Protein AF-A0A7X6A898-F1 (afdb_monomer)

Sequence (75 aa):
MDQFDDLTDPLRMPIKSDFWIGDLEVGFRLPKRWGSVSLRLLNFTDKEFDFYLSSLEEDIVPARTALLSVNFTSR

pLDDT: mean 70.09, std 19.0, range [43.66, 95.31]

Structure (mmCIF, N/CA/C/O backbone):
data_AF-A0A7X6A898-F1
#
_entry.id   AF-A0A7X6A898-F1
#
loop_
_atom_site.group_PDB
_atom_site.id
_atom_site.type_symbol
_atom_site.label_atom_id
_atom_site.label_alt_id
_atom_site.label_comp_id
_atom_site.label_asym_id
_atom_site.label_entity_id
_atom_site.label_seq_id
_atom_site.pdbx_PDB_ins_code
_atom_site.Cartn_x
_atom_site.Cartn_y
_atom_site.Cartn_z
_atom_site.occupancy
_atom_site.B_iso_or_equiv
_atom_site.auth_seq_id
_atom_site.auth_comp_id
_atom_site.auth_asym_id
_atom_site.auth_atom_id
_atom_site.pdbx_PDB_model_num
ATOM 1 N N . MET A 1 1 ? 46.680 1.648 -38.250 1.00 43.66 1 MET A N 1
ATOM 2 C CA . MET A 1 1 ? 46.799 2.741 -37.255 1.00 43.66 1 MET A CA 1
ATOM 3 C C . MET A 1 1 ? 45.358 3.098 -36.965 1.00 43.66 1 MET A C 1
ATOM 5 O O . MET A 1 1 ? 44.832 4.013 -37.573 1.00 43.66 1 MET A O 1
ATOM 9 N N . ASP A 1 2 ? 44.696 2.260 -36.165 1.00 47.75 2 ASP A N 1
ATOM 10 C CA . ASP A 1 2 ? 43.232 2.123 -36.160 1.00 47.75 2 ASP A CA 1
ATOM 11 C C . ASP A 1 2 ? 42.713 2.384 -34.745 1.00 47.75 2 ASP A C 1
ATOM 13 O O . ASP A 1 2 ? 42.356 1.471 -34.011 1.00 47.75 2 ASP A O 1
ATOM 17 N N . GLN A 1 3 ? 42.786 3.650 -34.326 1.00 52.25 3 GLN A N 1
ATOM 18 C CA . GLN A 1 3 ? 42.457 4.094 -32.964 1.00 52.25 3 GLN A CA 1
ATOM 19 C C . GLN A 1 3 ? 41.360 5.171 -32.947 1.00 52.25 3 GLN A C 1
ATOM 21 O O . GLN A 1 3 ? 41.333 6.013 -32.056 1.00 52.25 3 GLN A O 1
ATOM 26 N N . PHE A 1 4 ? 40.478 5.192 -33.951 1.00 49.28 4 PHE A N 1
ATOM 27 C CA . PHE A 1 4 ? 39.434 6.222 -34.052 1.00 49.28 4 PHE A CA 1
ATOM 28 C C . PHE A 1 4 ? 38.024 5.705 -34.363 1.00 49.28 4 PHE A C 1
ATOM 30 O O . PHE A 1 4 ? 37.105 6.515 -34.390 1.00 49.28 4 PHE A O 1
ATOM 37 N N . ASP A 1 5 ? 37.821 4.395 -34.527 1.00 47.25 5 ASP A N 1
ATOM 38 C CA . ASP A 1 5 ? 36.518 3.853 -34.958 1.00 47.25 5 ASP A CA 1
ATOM 39 C C . ASP A 1 5 ? 35.637 3.305 -33.819 1.00 47.25 5 ASP A C 1
ATOM 41 O O . ASP A 1 5 ? 34.531 2.837 -34.066 1.00 47.25 5 ASP A O 1
ATOM 45 N N . ASP A 1 6 ? 36.080 3.407 -32.560 1.00 49.28 6 ASP A N 1
ATOM 46 C CA . ASP A 1 6 ? 35.365 2.860 -31.389 1.00 49.28 6 ASP A CA 1
ATOM 47 C C . ASP A 1 6 ? 34.723 3.951 -30.503 1.00 49.28 6 ASP A C 1
ATOM 49 O O . ASP A 1 6 ? 34.620 3.829 -29.286 1.00 49.28 6 ASP A O 1
ATOM 53 N N . LEU A 1 7 ? 34.342 5.088 -31.103 1.00 50.47 7 LEU A N 1
ATOM 54 C CA . LEU A 1 7 ? 33.669 6.206 -30.410 1.00 50.47 7 LEU A CA 1
ATOM 55 C C . LEU A 1 7 ? 32.212 6.411 -30.841 1.00 50.47 7 LEU A C 1
ATOM 57 O O . LEU A 1 7 ? 31.575 7.384 -30.439 1.00 50.47 7 LEU A O 1
ATOM 61 N N . THR A 1 8 ? 31.659 5.496 -31.632 1.00 51.91 8 THR A N 1
ATOM 62 C CA . THR A 1 8 ? 30.245 5.533 -32.026 1.00 51.91 8 THR A CA 1
ATOM 63 C C . THR A 1 8 ? 29.550 4.258 -31.599 1.00 51.91 8 THR A C 1
ATOM 65 O O . THR A 1 8 ? 29.097 3.484 -32.427 1.00 51.91 8 THR A O 1
ATOM 68 N N . ASP A 1 9 ? 29.479 4.053 -30.286 1.00 50.78 9 ASP A N 1
ATOM 69 C CA . ASP A 1 9 ? 28.589 3.083 -29.653 1.00 50.78 9 ASP A CA 1
ATOM 70 C C . ASP A 1 9 ? 27.129 3.437 -30.014 1.00 50.78 9 ASP A C 1
ATOM 72 O O . ASP A 1 9 ? 26.584 4.417 -29.487 1.00 50.78 9 ASP A O 1
ATOM 76 N N . PRO A 1 10 ? 26.463 2.719 -30.941 1.00 47.59 10 PRO A N 1
ATOM 77 C CA . PRO A 1 10 ? 25.109 3.025 -31.353 1.00 47.59 10 PRO A CA 1
ATOM 78 C C . PRO A 1 10 ? 24.150 2.078 -30.630 1.00 47.59 10 PRO A C 1
ATOM 80 O O . PRO A 1 10 ? 23.270 1.494 -31.253 1.00 47.59 10 PRO A O 1
ATOM 83 N N . LEU A 1 11 ? 24.330 1.858 -29.326 1.00 49.00 11 LEU A N 1
ATOM 84 C CA . LEU A 1 11 ? 23.453 0.963 -28.564 1.00 49.00 11 LEU A CA 1
ATOM 85 C C . LEU A 1 11 ? 22.830 1.617 -27.335 1.00 49.00 11 LEU A C 1
ATOM 87 O O . LEU A 1 11 ? 22.307 0.939 -26.458 1.00 49.00 11 LEU A O 1
ATOM 91 N N . ARG A 1 12 ? 22.727 2.948 -27.326 1.00 49.41 12 ARG A N 1
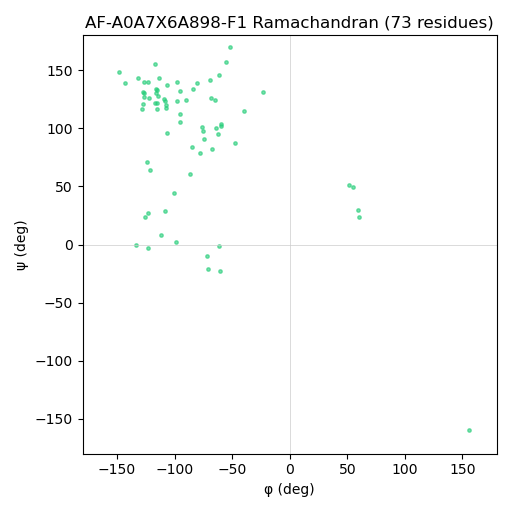ATOM 92 C CA . ARG A 1 12 ? 21.728 3.637 -26.496 1.00 49.41 12 ARG A CA 1
ATOM 93 C C . ARG A 1 12 ? 20.416 3.746 -27.257 1.00 49.41 12 ARG A C 1
ATOM 95 O O . ARG A 1 12 ? 19.924 4.835 -27.540 1.00 49.41 12 ARG A O 1
ATOM 102 N N . MET A 1 13 ? 19.855 2.593 -27.616 1.00 44.78 13 MET A N 1
ATOM 103 C CA . MET A 1 13 ? 18.439 2.550 -27.953 1.00 44.78 13 MET A CA 1
ATOM 104 C C . MET A 1 13 ? 17.677 2.899 -26.671 1.00 44.78 13 MET A C 1
ATOM 106 O O . MET A 1 13 ? 17.895 2.228 -25.660 1.00 44.78 13 MET A O 1
ATOM 110 N N . PRO A 1 14 ? 16.799 3.919 -26.663 1.00 51.06 14 PRO A N 1
ATOM 111 C CA . PRO A 1 14 ? 15.809 4.034 -25.610 1.00 51.06 14 PRO A CA 1
ATOM 112 C C . PRO A 1 14 ? 14.937 2.788 -25.728 1.00 51.06 14 PRO A C 1
ATOM 114 O O . PRO A 1 14 ? 14.044 2.713 -26.574 1.00 51.06 14 PRO A O 1
ATOM 117 N N . ILE A 1 15 ? 15.262 1.759 -24.946 1.00 50.66 15 ILE A N 1
ATOM 118 C CA . ILE A 1 15 ? 14.431 0.574 -24.829 1.00 50.66 15 ILE A CA 1
ATOM 119 C C . ILE A 1 15 ? 13.149 1.093 -24.199 1.00 50.66 15 ILE A C 1
ATOM 121 O O . ILE A 1 15 ? 13.089 1.391 -23.007 1.00 50.66 15 ILE A O 1
ATOM 125 N N . LYS A 1 16 ? 12.143 1.299 -25.049 1.00 48.50 16 LYS A N 1
ATOM 126 C CA . LYS A 1 16 ? 10.787 1.617 -24.639 1.00 48.50 16 LYS A CA 1
ATOM 127 C C . LYS A 1 16 ? 10.247 0.372 -23.947 1.00 48.50 16 LYS A C 1
ATOM 129 O O . LYS A 1 16 ? 9.629 -0.489 -24.564 1.00 48.50 16 LYS A O 1
ATOM 134 N N . SER A 1 17 ? 10.590 0.237 -22.677 1.00 58.56 17 SER A N 1
ATOM 135 C CA . SER A 1 17 ? 10.091 -0.821 -21.823 1.00 58.56 17 SER A CA 1
ATOM 136 C C . SER A 1 17 ? 8.662 -0.443 -21.455 1.00 58.56 17 SER A C 1
ATOM 138 O O . SER A 1 17 ? 8.442 0.418 -20.609 1.00 58.56 17 SER A O 1
ATOM 140 N N . ASP A 1 18 ? 7.683 -1.049 -22.123 1.00 63.28 18 ASP A N 1
ATOM 141 C CA . ASP A 1 18 ? 6.284 -0.961 -21.709 1.00 63.28 18 ASP A CA 1
ATOM 142 C C . ASP A 1 18 ? 6.116 -1.860 -20.476 1.00 63.28 18 ASP A C 1
ATOM 144 O O . ASP A 1 18 ? 5.882 -3.066 -20.580 1.00 63.28 18 ASP A O 1
ATOM 148 N N . PHE A 1 19 ? 6.303 -1.288 -19.289 1.00 64.06 19 PHE A N 1
ATOM 149 C CA . PHE A 1 19 ? 6.079 -1.981 -18.026 1.00 64.06 19 PHE A CA 1
ATOM 150 C C . PHE A 1 19 ? 4.969 -1.310 -17.225 1.00 64.06 19 PHE A C 1
ATOM 152 O O . PHE A 1 19 ? 4.666 -0.129 -17.380 1.00 64.06 19 PHE A O 1
ATOM 159 N N . TRP A 1 20 ? 4.350 -2.107 -16.362 1.00 66.19 20 TRP A N 1
ATOM 160 C CA . TRP A 1 20 ? 3.272 -1.674 -15.490 1.00 66.19 20 TRP A CA 1
ATOM 161 C C . TRP A 1 20 ? 3.797 -1.649 -14.064 1.00 66.19 20 TRP A C 1
ATOM 163 O O . TRP A 1 20 ? 4.305 -2.661 -13.582 1.00 66.19 20 TRP A O 1
ATOM 173 N N . ILE A 1 21 ? 3.669 -0.501 -13.404 1.00 74.81 21 ILE A N 1
ATOM 174 C CA . ILE A 1 21 ? 3.842 -0.389 -11.957 1.00 74.81 21 ILE A CA 1
ATOM 175 C C . ILE A 1 21 ? 2.455 -0.496 -11.336 1.00 74.81 21 ILE A C 1
ATOM 177 O O . ILE A 1 21 ? 1.511 0.157 -11.786 1.00 74.81 21 ILE A O 1
ATOM 181 N N . GLY A 1 22 ? 2.333 -1.337 -10.314 1.00 80.62 22 GLY A N 1
ATOM 182 C CA . GLY A 1 22 ? 1.116 -1.459 -9.529 1.00 80.62 22 GLY A CA 1
ATOM 183 C C . GLY A 1 22 ? 1.396 -1.296 -8.045 1.00 80.62 22 GLY A C 1
ATOM 184 O O . GLY A 1 22 ? 2.355 -1.870 -7.520 1.00 80.62 22 GLY A O 1
ATOM 185 N N . ASP A 1 23 ? 0.491 -0.589 -7.376 1.00 87.06 23 A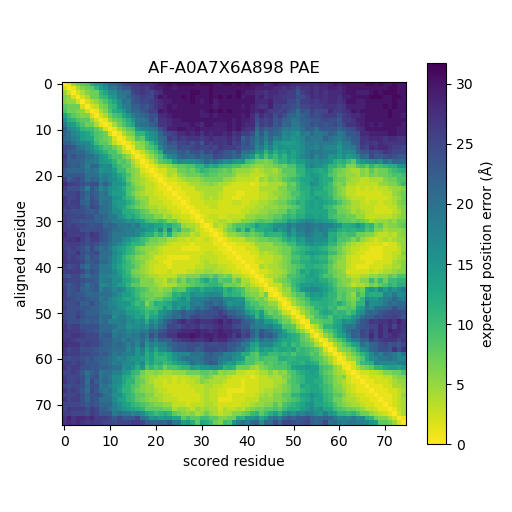SP A N 1
ATOM 186 C CA . 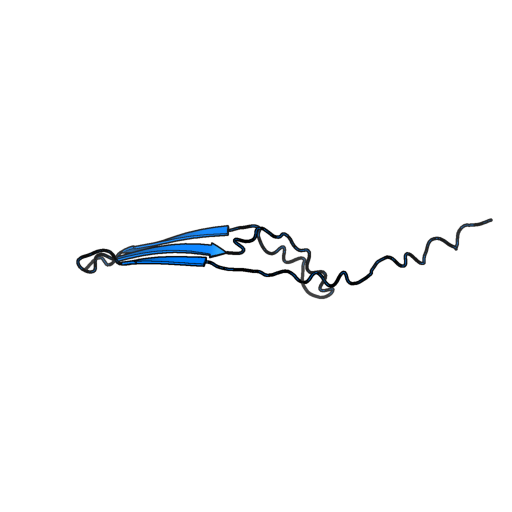ASP A 1 23 ? 0.450 -0.469 -5.924 1.00 87.06 23 ASP A CA 1
ATOM 187 C C . ASP A 1 23 ? -0.817 -1.148 -5.392 1.00 87.06 23 ASP A C 1
ATOM 189 O O . ASP A 1 23 ? -1.879 -1.100 -6.019 1.00 87.06 23 ASP A O 1
ATOM 193 N N . LEU A 1 24 ? -0.710 -1.793 -4.230 1.00 90.06 24 LEU A N 1
ATOM 194 C CA . LEU A 1 24 ? -1.823 -2.470 -3.566 1.00 90.06 24 LEU A CA 1
ATOM 195 C C . LEU A 1 24 ? -1.947 -1.979 -2.127 1.00 90.06 24 LEU A C 1
ATOM 197 O O . LEU A 1 24 ? -0.980 -2.009 -1.373 1.00 90.06 24 LEU A O 1
ATOM 201 N N . GLU A 1 25 ? -3.150 -1.593 -1.712 1.00 93.00 25 GLU A N 1
ATOM 202 C CA . GLU A 1 25 ? -3.427 -1.219 -0.326 1.00 93.00 25 GLU A CA 1
ATOM 203 C C . GLU A 1 25 ? -4.627 -1.991 0.224 1.00 93.00 25 GLU A C 1
ATOM 205 O O . GLU A 1 25 ? -5.688 -2.054 -0.396 1.00 93.00 25 GLU A O 1
ATOM 210 N N . VAL A 1 26 ? -4.456 -2.570 1.414 1.00 94.25 26 VAL A N 1
ATOM 211 C CA . VAL A 1 26 ? -5.513 -3.253 2.163 1.00 94.25 26 VAL A CA 1
ATOM 212 C C . VAL A 1 26 ? -5.586 -2.660 3.563 1.00 94.25 26 VAL A C 1
ATOM 214 O O . VAL A 1 26 ? -4.590 -2.598 4.281 1.00 94.25 26 VAL A O 1
ATOM 217 N N . GLY A 1 27 ? -6.783 -2.237 3.967 1.00 94.31 27 GLY A N 1
ATOM 218 C CA . GLY A 1 27 ? -7.035 -1.633 5.272 1.00 94.31 27 GLY A CA 1
ATOM 219 C C . GLY A 1 27 ? -8.107 -2.375 6.060 1.00 94.31 27 GLY A C 1
ATOM 220 O O . GLY A 1 27 ? -9.143 -2.754 5.518 1.00 94.31 27 GLY A O 1
ATOM 221 N N . PHE A 1 28 ? -7.883 -2.528 7.364 1.00 93.50 28 PHE A N 1
ATOM 222 C CA . PHE A 1 28 ? -8.857 -3.045 8.315 1.00 93.50 28 PHE A CA 1
ATOM 223 C C . PHE A 1 28 ? -9.118 -2.033 9.432 1.00 93.50 28 PHE A C 1
ATOM 225 O O . PHE A 1 28 ? -8.206 -1.573 10.123 1.00 93.50 28 PHE A O 1
ATOM 232 N N . ARG A 1 29 ? -10.393 -1.695 9.642 1.00 93.38 29 ARG A N 1
ATOM 233 C CA . ARG A 1 29 ? -10.819 -0.838 10.752 1.00 93.38 29 ARG A CA 1
ATOM 234 C C . ARG A 1 29 ? -11.131 -1.698 11.971 1.00 93.38 29 ARG A C 1
ATOM 236 O O . ARG A 1 29 ? -11.987 -2.577 11.903 1.00 93.38 29 ARG A O 1
ATOM 243 N N . LEU A 1 30 ? -10.481 -1.402 13.096 1.00 91.50 30 LEU A N 1
ATOM 244 C CA . LEU A 1 30 ? -10.707 -2.141 14.332 1.00 91.50 30 LEU A CA 1
ATOM 245 C C . LEU A 1 30 ? -12.117 -1.851 14.884 1.00 91.50 30 LEU A C 1
ATOM 247 O O . LEU A 1 30 ? -12.583 -0.702 14.836 1.00 91.50 30 LEU A O 1
ATOM 251 N N . PRO A 1 31 ? -12.806 -2.870 15.434 1.00 87.94 31 PRO A N 1
ATOM 252 C CA . PRO A 1 31 ? -14.105 -2.695 16.074 1.00 87.94 31 PRO A CA 1
ATOM 253 C C . PRO A 1 31 ? -14.061 -1.649 17.195 1.00 87.94 31 PRO A C 1
ATOM 255 O O . PRO A 1 31 ? -13.016 -1.383 17.784 1.00 87.94 31 PRO A O 1
ATOM 258 N N . LYS A 1 32 ? -15.220 -1.060 17.520 1.00 87.88 32 LYS A N 1
ATOM 259 C CA . LYS A 1 32 ? -15.378 -0.101 18.634 1.00 87.88 32 LYS A CA 1
ATOM 260 C C . LYS A 1 32 ? -14.510 1.169 18.530 1.00 87.88 32 LYS A C 1
ATOM 262 O O . LYS A 1 32 ? -14.282 1.828 19.538 1.00 87.88 32 LYS A O 1
ATOM 267 N N . ARG A 1 33 ? -14.090 1.552 17.313 1.00 85.62 33 ARG A N 1
ATOM 268 C CA . ARG A 1 33 ? -13.279 2.759 17.031 1.00 85.62 33 ARG A CA 1
ATOM 269 C C . ARG A 1 33 ? -11.926 2.778 17.755 1.00 85.62 33 ARG A C 1
ATOM 271 O O . ARG A 1 33 ? -11.417 3.847 18.058 1.00 85.62 33 ARG A O 1
ATOM 278 N N . TRP A 1 34 ? -11.345 1.611 18.026 1.00 91.50 34 TRP A N 1
ATOM 279 C CA . TRP A 1 34 ? -10.029 1.520 18.671 1.00 91.50 34 TRP A CA 1
ATOM 280 C C . TRP A 1 34 ? -8.882 1.951 17.752 1.00 91.50 34 TRP A C 1
ATOM 282 O O . TRP A 1 34 ? -7.810 2.310 18.234 1.00 91.50 34 TRP A O 1
ATOM 292 N N . GLY A 1 35 ? -9.099 1.930 16.435 1.00 92.50 35 GLY A N 1
ATOM 293 C CA . GLY A 1 35 ? -8.076 2.304 15.472 1.00 92.50 35 GLY A CA 1
ATOM 294 C C . GLY A 1 35 ? -8.263 1.681 14.092 1.00 92.50 35 GLY A C 1
ATOM 295 O O . GLY A 1 35 ? -9.351 1.217 13.731 1.00 92.50 35 GLY A O 1
ATOM 296 N N . SER A 1 36 ? -7.178 1.644 13.328 1.00 94.50 36 SER A N 1
ATOM 297 C CA . SER A 1 36 ? -7.096 0.993 12.019 1.00 94.50 36 SER A CA 1
ATOM 298 C C . SER A 1 36 ? -5.700 0.443 11.762 1.00 94.50 36 SER A C 1
ATOM 300 O O . SER A 1 36 ? -4.710 1.043 12.172 1.00 94.50 36 SER A O 1
ATOM 302 N N . VAL A 1 37 ? -5.635 -0.655 11.021 1.00 94.19 37 VAL A N 1
ATOM 303 C CA . VAL A 1 37 ? -4.401 -1.235 10.490 1.00 94.19 37 VAL A CA 1
ATOM 304 C C . VAL A 1 37 ? -4.475 -1.165 8.970 1.00 94.19 37 VAL A C 1
ATOM 306 O O . VAL A 1 37 ? -5.508 -1.517 8.403 1.00 94.19 37 VAL A O 1
ATOM 309 N N . SER A 1 38 ? -3.416 -0.723 8.301 1.00 95.31 38 SER A N 1
ATOM 310 C CA . SER A 1 38 ? -3.310 -0.797 6.844 1.00 95.31 38 SER A CA 1
ATOM 311 C C . SER A 1 38 ? -1.970 -1.370 6.415 1.00 95.31 38 SER A C 1
ATOM 313 O O . SER A 1 38 ? -0.939 -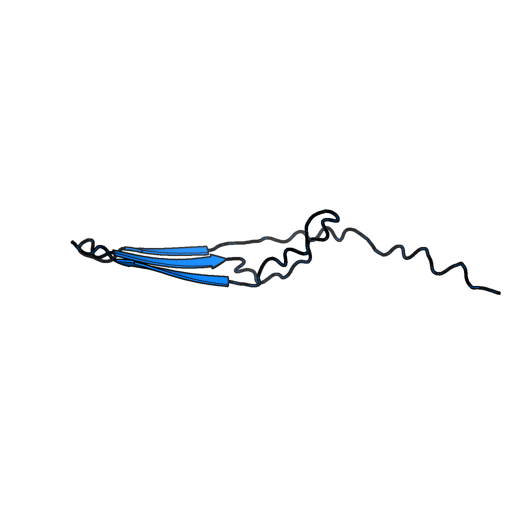1.138 7.042 1.00 95.31 38 SER A O 1
ATOM 315 N N . LEU A 1 39 ? -2.006 -2.149 5.341 1.00 94.44 39 LEU A N 1
ATOM 316 C CA . LEU A 1 39 ? -0.841 -2.680 4.658 1.00 94.44 39 LEU A CA 1
ATOM 317 C C . LEU A 1 39 ? -0.828 -2.107 3.245 1.00 94.44 39 LEU A C 1
ATOM 319 O O . LEU A 1 39 ? -1.781 -2.300 2.488 1.00 94.44 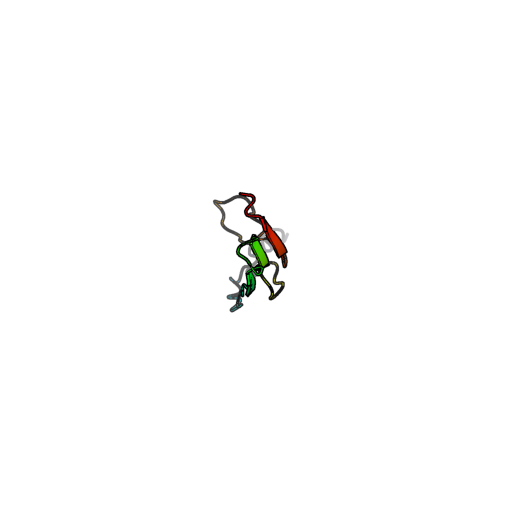39 LEU A O 1
ATOM 323 N N . ARG A 1 40 ? 0.256 -1.419 2.895 1.00 92.31 40 ARG A N 1
ATOM 324 C CA . ARG A 1 40 ? 0.499 -0.886 1.557 1.00 92.31 40 ARG A CA 1
ATOM 325 C C . ARG A 1 40 ? 1.703 -1.592 0.945 1.00 92.31 40 ARG A C 1
ATOM 327 O O . ARG A 1 40 ? 2.761 -1.649 1.560 1.00 92.31 40 ARG A O 1
ATOM 334 N N . LEU A 1 41 ? 1.533 -2.126 -0.255 1.00 89.25 41 LEU A N 1
ATOM 335 C CA . LEU A 1 41 ? 2.587 -2.686 -1.087 1.00 89.25 41 LEU A CA 1
ATOM 336 C C . LEU A 1 41 ? 2.836 -1.717 -2.238 1.00 89.25 41 LEU A C 1
ATOM 338 O O . LEU A 1 41 ? 1.935 -1.462 -3.035 1.00 89.25 41 LEU A O 1
ATOM 342 N N . LEU A 1 42 ? 4.047 -1.185 -2.297 1.00 86.56 42 LEU A N 1
ATOM 343 C CA . LEU A 1 42 ? 4.529 -0.339 -3.379 1.00 86.56 42 LEU A CA 1
ATOM 344 C C . LEU A 1 42 ? 5.335 -1.189 -4.353 1.00 86.56 42 LEU A C 1
ATOM 346 O O . LEU A 1 42 ? 6.104 -2.051 -3.911 1.00 86.56 42 LEU A O 1
ATOM 350 N N . ASN A 1 43 ? 5.176 -0.934 -5.652 1.00 81.56 43 ASN A N 1
ATOM 351 C CA . ASN A 1 43 ? 5.893 -1.658 -6.706 1.00 81.56 43 ASN A CA 1
ATOM 352 C C . ASN A 1 43 ? 5.750 -3.187 -6.540 1.00 81.56 43 ASN A C 1
ATOM 354 O O . ASN A 1 43 ? 6.736 -3.926 -6.497 1.00 81.56 43 ASN A O 1
ATOM 358 N N . PHE A 1 44 ? 4.512 -3.690 -6.400 1.00 74.44 44 PHE A N 1
ATOM 359 C CA . PHE A 1 44 ? 4.281 -5.125 -6.137 1.00 74.44 44 PHE A CA 1
ATOM 360 C C . PHE A 1 44 ? 4.826 -6.025 -7.264 1.00 74.44 44 PHE A C 1
ATOM 362 O O . PHE A 1 44 ? 5.106 -7.206 -7.045 1.00 74.44 44 PHE A O 1
ATOM 369 N N . THR A 1 45 ? 4.965 -5.450 -8.458 1.00 75.38 45 THR A N 1
ATOM 370 C CA . THR A 1 45 ? 5.503 -6.041 -9.685 1.00 75.38 45 THR A CA 1
ATOM 371 C C . THR A 1 45 ? 7.018 -6.252 -9.664 1.00 75.38 45 THR A C 1
ATOM 373 O O . THR A 1 45 ? 7.519 -6.953 -10.542 1.00 75.38 45 THR A O 1
ATOM 376 N N . ASP A 1 46 ? 7.719 -5.704 -8.661 1.00 64.75 46 ASP A N 1
ATOM 377 C CA . ASP A 1 46 ? 9.132 -5.972 -8.353 1.00 64.75 46 ASP A CA 1
ATOM 378 C C . ASP A 1 46 ? 10.065 -5.724 -9.534 1.00 64.75 46 ASP A C 1
ATOM 380 O O . ASP A 1 46 ? 10.844 -6.581 -9.958 1.00 64.75 46 ASP A O 1
ATOM 384 N N . LYS A 1 47 ? 9.896 -4.548 -10.137 1.00 66.12 47 LYS A N 1
ATOM 385 C CA . LYS A 1 47 ? 10.735 -4.089 -11.236 1.00 66.12 47 LYS A CA 1
ATOM 386 C C . LYS A 1 47 ? 11.651 -2.988 -10.735 1.00 66.12 47 LYS A C 1
ATOM 388 O O . LYS A 1 47 ? 11.175 -1.961 -10.258 1.00 66.12 47 LYS A O 1
ATOM 393 N N . GLU A 1 48 ? 12.945 -3.248 -10.847 1.00 57.78 48 GLU A N 1
ATOM 394 C CA . GLU A 1 48 ? 14.015 -2.271 -10.687 1.00 57.78 48 GLU A CA 1
ATOM 395 C C . GLU A 1 48 ? 14.137 -1.478 -11.993 1.00 57.78 48 GLU A C 1
ATOM 397 O O . GLU A 1 48 ? 13.996 -2.043 -13.083 1.00 57.78 48 GLU A O 1
ATOM 402 N N . PHE A 1 49 ? 14.342 -0.167 -11.896 1.00 61.53 49 PHE A N 1
ATOM 403 C CA . PHE A 1 49 ? 14.557 0.687 -13.056 1.00 61.53 49 PHE A CA 1
ATOM 404 C C . PHE A 1 49 ? 15.573 1.779 -12.738 1.00 61.53 49 PHE A C 1
ATOM 406 O O . PHE A 1 49 ? 15.526 2.397 -11.677 1.00 61.53 49 PHE A O 1
ATOM 413 N N . ASP A 1 50 ? 16.447 2.043 -13.705 1.00 53.81 50 ASP A N 1
ATOM 414 C CA . ASP A 1 50 ? 17.390 3.153 -13.662 1.00 53.81 50 ASP A CA 1
ATOM 415 C C . ASP A 1 50 ? 16.772 4.335 -14.419 1.00 53.81 50 ASP A C 1
ATOM 417 O O . ASP A 1 50 ? 16.683 4.335 -15.653 1.00 53.81 50 ASP A O 1
ATOM 421 N N . PHE A 1 51 ? 16.298 5.355 -13.699 1.00 51.69 51 PHE A N 1
ATOM 422 C CA . PHE A 1 51 ? 15.922 6.616 -14.333 1.00 51.69 51 PHE A CA 1
ATOM 423 C C . PHE A 1 51 ? 17.191 7.390 -14.700 1.00 51.69 51 PHE A C 1
ATOM 425 O O . PHE A 1 51 ? 17.744 8.121 -13.887 1.00 51.69 51 PHE A O 1
ATOM 432 N N . TYR A 1 52 ? 17.626 7.304 -15.957 1.00 44.44 52 TYR A N 1
ATOM 433 C CA . TYR A 1 52 ? 18.602 8.257 -16.490 1.00 44.44 52 TYR A CA 1
ATOM 434 C C . TYR A 1 52 ? 17.904 9.582 -16.843 1.00 44.44 52 TYR A C 1
ATOM 436 O O . TYR A 1 52 ? 17.623 9.866 -18.008 1.00 44.44 52 TYR A O 1
ATOM 444 N N . LEU A 1 53 ? 17.621 10.415 -15.836 1.00 48.19 53 LEU A N 1
ATOM 445 C CA . LEU A 1 53 ? 17.407 11.849 -16.040 1.00 48.19 53 LEU A CA 1
ATOM 446 C C . LEU A 1 53 ? 18.725 12.573 -15.766 1.00 48.19 53 LEU A C 1
ATOM 448 O O . LEU A 1 53 ? 19.165 12.664 -14.629 1.00 48.19 53 LEU A O 1
ATOM 452 N N . SER A 1 54 ? 19.341 13.156 -16.795 1.00 46.53 54 SER A N 1
ATOM 453 C CA . SER A 1 54 ? 20.645 13.839 -16.693 1.00 46.53 54 SER A CA 1
ATOM 454 C C . SER A 1 54 ? 20.686 15.049 -15.736 1.00 46.53 54 SER A C 1
ATOM 456 O O . SER A 1 54 ? 21.735 15.669 -15.600 1.00 46.53 54 SER A O 1
ATOM 458 N N . SER A 1 55 ? 19.566 15.416 -15.102 1.00 53.38 55 SER A N 1
ATOM 459 C CA . SER A 1 55 ? 19.430 16.579 -14.214 1.00 53.38 55 SER A CA 1
ATOM 460 C C . SER A 1 55 ? 18.944 16.253 -12.800 1.00 53.38 55 SER A C 1
ATOM 462 O O . SER A 1 55 ? 18.812 17.173 -11.997 1.00 53.38 55 SER A O 1
ATOM 464 N N . LEU A 1 56 ? 18.625 14.995 -12.501 1.00 44.97 56 LEU A N 1
ATOM 465 C CA . LEU A 1 56 ? 18.179 14.562 -11.182 1.00 44.97 56 LEU A CA 1
ATOM 466 C C . LEU A 1 56 ? 19.059 13.380 -10.794 1.00 44.97 56 LEU A C 1
ATOM 468 O O . LEU A 1 56 ? 19.107 12.384 -11.507 1.00 44.97 56 LEU A O 1
ATOM 472 N N . GLU A 1 57 ? 19.819 13.588 -9.723 1.00 44.91 57 GLU A N 1
ATOM 473 C CA . GLU A 1 57 ? 20.483 12.581 -8.894 1.00 44.91 57 GLU A CA 1
ATOM 474 C C . GLU A 1 57 ? 19.785 11.217 -9.010 1.00 44.91 57 GLU A C 1
ATOM 476 O O . GLU A 1 57 ? 18.558 11.190 -8.963 1.00 44.91 57 GLU A O 1
ATOM 481 N N . GLU A 1 58 ? 20.550 10.137 -9.238 1.00 44.50 58 GLU A N 1
ATOM 482 C CA . GLU A 1 58 ? 20.066 8.753 -9.398 1.00 44.50 58 GLU A CA 1
ATOM 483 C C . GLU A 1 58 ? 19.078 8.389 -8.281 1.00 44.50 58 GLU A C 1
ATOM 485 O O . GLU A 1 58 ? 19.444 7.862 -7.231 1.00 44.50 58 GLU A O 1
ATOM 490 N N . ASP A 1 59 ? 17.805 8.693 -8.503 1.00 47.44 59 ASP A N 1
ATOM 491 C CA . ASP A 1 59 ? 16.741 8.387 -7.568 1.00 47.44 59 ASP A CA 1
ATOM 492 C C . 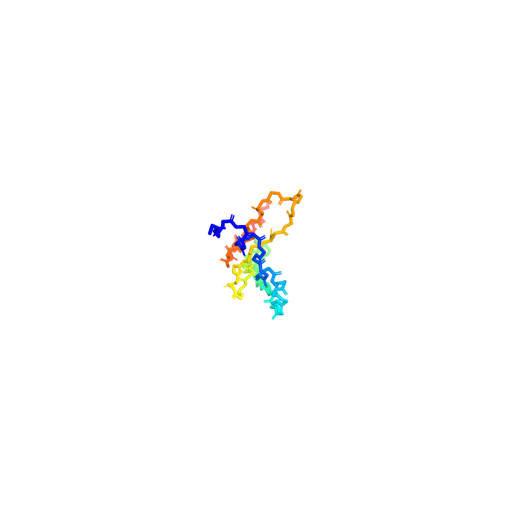ASP A 1 59 ? 16.340 6.946 -7.877 1.00 47.44 59 ASP A C 1
ATOM 494 O O . ASP A 1 59 ? 15.469 6.661 -8.707 1.00 47.44 59 ASP A O 1
ATOM 498 N N . ILE A 1 60 ? 17.092 6.018 -7.280 1.00 52.75 60 ILE A N 1
ATOM 499 C CA . ILE A 1 60 ? 16.820 4.583 -7.321 1.00 52.75 60 ILE A CA 1
ATOM 500 C C . ILE A 1 60 ? 15.438 4.402 -6.705 1.00 52.75 60 ILE A C 1
ATOM 502 O O . ILE A 1 60 ? 15.272 4.457 -5.483 1.00 52.75 60 ILE A O 1
ATOM 506 N N . VAL A 1 61 ? 14.419 4.205 -7.539 1.00 56.91 61 VAL A N 1
ATOM 507 C CA . VAL A 1 61 ? 13.098 3.912 -6.997 1.00 56.91 61 VAL A CA 1
ATOM 508 C C . VAL A 1 61 ? 13.165 2.535 -6.354 1.00 56.91 61 VAL A C 1
ATOM 510 O O . VAL A 1 61 ? 13.599 1.572 -6.992 1.00 56.91 61 VAL A O 1
ATOM 513 N N . PRO A 1 62 ? 12.763 2.429 -5.080 1.00 61.16 62 PRO A N 1
ATOM 514 C CA . PRO A 1 62 ? 12.988 1.226 -4.313 1.00 61.16 62 PRO A CA 1
ATOM 515 C C . PRO A 1 62 ? 12.289 0.014 -4.934 1.00 61.16 62 PRO A C 1
ATOM 517 O O . PRO A 1 62 ? 11.179 0.094 -5.478 1.00 61.16 62 PRO A O 1
ATOM 520 N N . ALA A 1 63 ? 12.948 -1.135 -4.779 1.00 66.69 63 ALA A N 1
ATOM 521 C CA . ALA 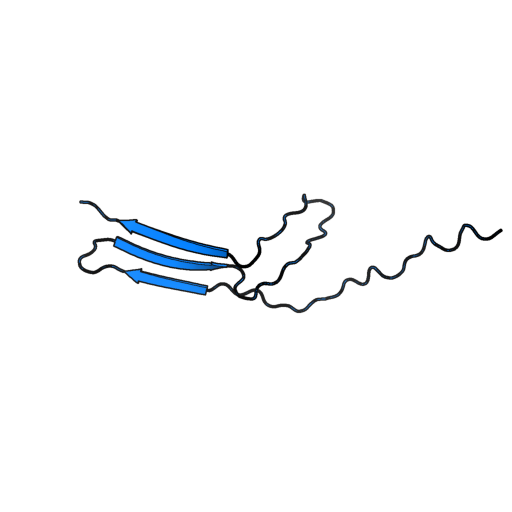A 1 63 ? 12.355 -2.448 -4.986 1.00 66.69 63 ALA A CA 1
ATOM 522 C C . ALA A 1 63 ? 11.048 -2.597 -4.184 1.00 66.69 63 ALA A C 1
ATOM 524 O O . ALA A 1 63 ? 10.710 -1.769 -3.325 1.00 66.69 63 ALA A O 1
ATOM 525 N N . ARG A 1 64 ? 10.303 -3.673 -4.455 1.00 81.12 64 ARG A N 1
ATOM 526 C CA . ARG A 1 64 ? 9.023 -3.978 -3.801 1.00 81.12 64 ARG A CA 1
ATOM 527 C C . ARG A 1 64 ? 9.055 -3.652 -2.305 1.00 81.12 64 ARG A C 1
ATOM 529 O O . ARG A 1 64 ? 9.766 -4.289 -1.530 1.00 81.12 64 ARG A O 1
ATOM 536 N N . THR A 1 65 ? 8.242 -2.684 -1.891 1.00 84.56 65 THR A N 1
ATOM 537 C CA . THR A 1 65 ? 8.248 -2.174 -0.514 1.00 84.56 65 THR A CA 1
ATOM 538 C C . THR A 1 65 ? 6.919 -2.466 0.165 1.00 84.56 65 THR A C 1
ATOM 540 O O . THR A 1 65 ? 5.857 -2.158 -0.370 1.00 84.56 65 THR A O 1
ATOM 543 N N . ALA A 1 66 ? 6.970 -3.035 1.370 1.00 88.00 66 ALA A N 1
ATOM 544 C CA . ALA A 1 66 ? 5.795 -3.268 2.202 1.00 88.00 66 ALA A CA 1
ATOM 545 C C . ALA A 1 66 ? 5.785 -2.310 3.399 1.00 88.00 66 ALA A C 1
ATOM 547 O O . ALA A 1 66 ? 6.714 -2.292 4.204 1.00 88.00 66 ALA A O 1
ATOM 548 N N . LEU A 1 67 ? 4.711 -1.536 3.531 1.00 91.81 67 LEU A N 1
ATOM 549 C CA . LEU A 1 67 ? 4.499 -0.572 4.604 1.00 91.81 67 LEU A CA 1
ATOM 550 C C . LEU A 1 67 ? 3.304 -1.003 5.451 1.00 91.81 67 LEU A C 1
ATOM 552 O O . LEU A 1 67 ? 2.169 -1.039 4.972 1.00 91.81 67 LEU A O 1
ATOM 556 N N . LEU A 1 68 ? 3.559 -1.302 6.723 1.00 94.31 68 LEU A N 1
ATOM 557 C CA . LEU A 1 68 ? 2.524 -1.557 7.719 1.00 94.31 68 LEU A CA 1
ATOM 558 C C . LEU A 1 68 ? 2.279 -0.282 8.529 1.00 94.31 68 LEU A C 1
ATOM 560 O O . LEU A 1 68 ? 3.194 0.244 9.159 1.00 94.31 68 LEU A O 1
ATOM 564 N N . SER A 1 69 ? 1.038 0.192 8.546 1.00 95.12 69 SER A N 1
ATOM 565 C CA . SER A 1 69 ? 0.607 1.317 9.370 1.00 95.12 69 SER A CA 1
ATOM 566 C C . SER A 1 69 ? -0.412 0.851 10.399 1.00 95.12 69 SER A C 1
ATOM 568 O O . SER A 1 69 ? -1.366 0.136 10.083 1.00 95.12 69 SER A O 1
ATOM 570 N N . VAL A 1 70 ? -0.220 1.271 11.645 1.00 93.56 70 VAL A N 1
ATOM 571 C CA . VAL A 1 70 ? -1.148 1.013 12.743 1.00 93.56 70 VAL A CA 1
ATOM 572 C C . VAL A 1 70 ? -1.476 2.343 13.398 1.00 93.56 70 VAL A C 1
ATOM 574 O O .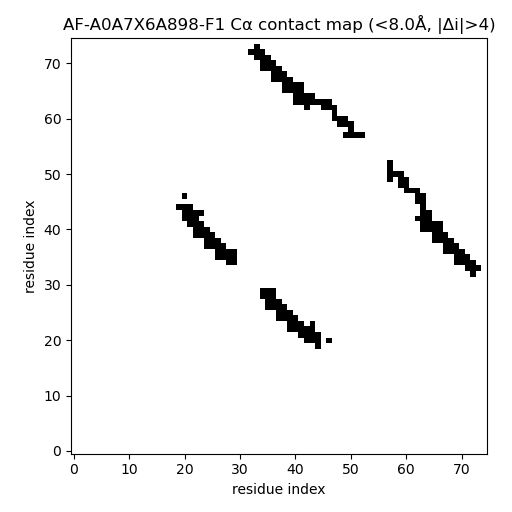 VAL A 1 70 ? -0.591 3.040 13.882 1.00 93.56 70 VAL A O 1
ATOM 577 N N . ASN A 1 71 ? -2.758 2.690 13.415 1.00 92.62 71 ASN A N 1
ATOM 578 C CA . ASN A 1 71 ? -3.262 3.907 14.032 1.00 92.62 71 ASN A CA 1
ATOM 579 C C . ASN A 1 71 ? -4.157 3.530 15.205 1.00 92.62 71 ASN A C 1
ATOM 581 O O . ASN A 1 71 ? -5.157 2.841 15.009 1.00 92.62 71 ASN A O 1
ATOM 585 N N . PHE A 1 72 ? -3.821 4.004 16.403 1.00 91.50 72 PHE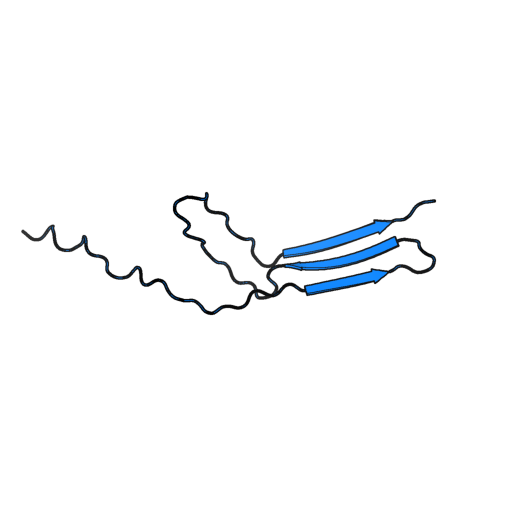 A N 1
ATOM 586 C CA . PHE A 1 72 ? -4.619 3.803 17.609 1.00 91.50 72 PHE A CA 1
ATOM 587 C C . PHE A 1 72 ? -5.330 5.091 17.996 1.00 91.50 72 PHE A C 1
ATOM 589 O O . PHE A 1 72 ? -4.748 6.173 17.976 1.00 91.50 72 PHE A O 1
ATOM 596 N N . THR A 1 73 ? -6.592 4.971 18.385 1.00 85.56 73 THR A N 1
ATOM 597 C CA . THR A 1 73 ? -7.359 6.081 18.946 1.00 85.56 73 THR A CA 1
ATOM 598 C C . THR A 1 73 ? -7.500 5.842 20.446 1.00 85.56 73 THR A C 1
ATOM 600 O O . THR A 1 73 ? -8.372 5.088 20.874 1.00 85.56 73 THR A O 1
ATOM 603 N N . SER A 1 74 ? -6.620 6.452 21.248 1.00 75.75 74 SER A N 1
ATOM 604 C CA . SER A 1 74 ? -6.806 6.543 22.703 1.00 75.75 74 SER A CA 1
ATOM 605 C C . SER A 1 74 ? -7.709 7.732 23.006 1.00 75.75 74 SER A C 1
ATOM 607 O O . SER A 1 74 ? -7.527 8.802 22.427 1.00 75.75 74 SER A O 1
ATOM 609 N N . ARG A 1 75 ? -8.700 7.524 23.871 1.00 64.06 75 ARG A N 1
ATOM 610 C CA . ARG A 1 75 ? -9.621 8.566 24.328 1.00 64.06 75 ARG A CA 1
ATOM 611 C C . ARG A 1 75 ? -9.101 9.236 25.590 1.00 64.06 75 ARG A C 1
ATOM 613 O O . ARG A 1 75 ? -8.378 8.542 26.339 1.00 64.06 75 ARG A O 1
#

Solvent-accessible surface area (backbone atoms only — not comparable to full-atom values): 5095 Å² total; per-residue (Å²): 139,87,87,75,84,88,80,73,81,86,74,82,66,83,75,81,73,90,74,78,84,44,71,49,78,52,75,48,73,43,74,95,67,45,30,38,40,35,42,35,32,41,37,69,68,58,65,78,60,84,63,88,47,100,86,49,78,82,64,70,56,69,58,56,40,79,46,80,46,78,48,76,51,83,133

Secondary structure (DSSP, 8-state):
---SSSS----------------EEEEEEPGGG-EEEEEEEESTT--------TTS----PPSSEEEEEEEE---

Mean predicted aligned error: 14.02 Å

Nearest PDB structures (foldseek):
  3if8-assembly1_B  TM=4.196E-01  e=3.706E+00  Homo sapiens

Foldseek 3Di:
DDDPPPPDPPPPDVPPPPDDWDKDKDKDQDPPRQWIKMKIKGRCVFDWDFPPDVPDDGPGDDGTDIDIDTTGDDD

Radius of gyration: 22.55 Å; Cα contacts (8 Å, |Δi|>4): 94; chains: 1; bounding box: 62×23×62 Å